Protein AF-A0A5K0V0N8-F1 (afdb_monomer_lite)

pLDDT: mean 83.04, std 11.03, range [49.28, 96.06]

Foldseek 3Di:
DVCVVPVVVDDPPDDDDDDDDDDPPPQEDEPVRPDPVCVPHDHHYDDDDDD

Organism: NCBI:txid210225

Sequence (51 aa):
VTRNVNPKYLHVDERVLVGFQGQFGFHKVTPRELLSPFLGTMVCVEGIVTK

Radius of gyration: 16.84 Å; chains: 1; bounding box: 32×24×37 Å

Secondary structure (DSSP, 8-state):
-HHHH-GGG--TTPPP-----S--TT-EE-TTT--GGGTTS--EE------

Structure (mmCIF, N/CA/C/O backbone):
data_AF-A0A5K0V0N8-F1
#
_entry.id   AF-A0A5K0V0N8-F1
#
loop_
_atom_site.group_PDB
_atom_site.id
_atom_site.type_symbol
_atom_site.label_atom_id
_atom_site.label_alt_id
_atom_site.label_comp_id
_atom_site.label_asym_id
_atom_site.label_entity_id
_atom_site.label_seq_id
_atom_site.pdbx_PDB_ins_code
_atom_site.Cartn_x
_atom_site.Cartn_y
_atom_site.Cartn_z
_atom_site.occupancy
_atom_site.B_iso_or_equiv
_atom_site.auth_seq_id
_atom_site.auth_comp_id
_atom_site.auth_asym_id
_atom_site.auth_atom_id
_atom_site.pdbx_PDB_model_num
ATOM 1 N N . VAL A 1 1 ? 14.097 -1.355 -20.163 1.00 49.28 1 VAL A N 1
ATOM 2 C CA . VAL A 1 1 ? 15.551 -1.210 -19.882 1.00 49.28 1 VAL A CA 1
ATOM 3 C C . VAL A 1 1 ? 16.252 -2.566 -19.740 1.00 49.28 1 VAL A C 1
ATOM 5 O O . VAL A 1 1 ? 17.319 -2.740 -20.301 1.00 49.28 1 VAL A O 1
ATOM 8 N N . THR A 1 2 ? 15.638 -3.570 -19.114 1.00 52.81 2 THR A N 1
ATOM 9 C CA . THR A 1 2 ? 16.121 -4.969 -18.998 1.00 52.81 2 THR A CA 1
ATOM 10 C C . THR A 1 2 ? 16.446 -5.670 -20.329 1.00 52.81 2 THR A C 1
ATOM 12 O O . THR A 1 2 ? 17.486 -6.313 -20.432 1.00 52.81 2 THR A O 1
ATOM 15 N N . ARG A 1 3 ? 15.648 -5.453 -21.388 1.00 57.03 3 ARG A N 1
ATOM 1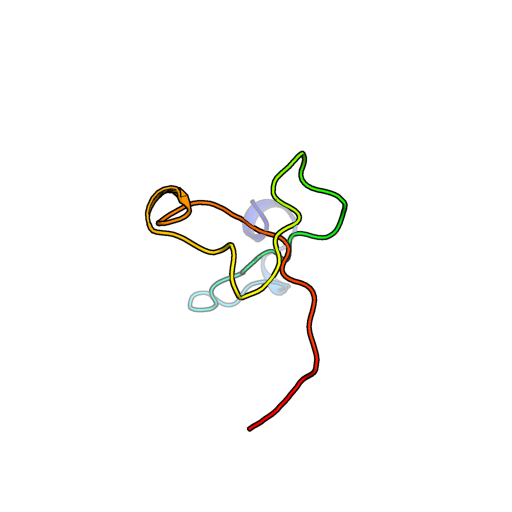6 C CA . ARG A 1 3 ? 15.965 -5.915 -22.760 1.00 57.03 3 ARG A CA 1
ATOM 17 C C . ARG A 1 3 ? 17.280 -5.355 -23.331 1.00 57.03 3 ARG A C 1
ATOM 19 O O . ARG A 1 3 ? 17.850 -5.979 -24.215 1.00 57.03 3 ARG A O 1
ATOM 26 N N . ASN A 1 4 ? 17.731 -4.192 -22.849 1.00 66.69 4 ASN A N 1
ATOM 27 C CA . ASN A 1 4 ? 18.942 -3.513 -23.328 1.00 66.69 4 ASN A CA 1
ATOM 28 C C . ASN A 1 4 ? 20.219 -4.060 -22.660 1.00 66.69 4 ASN A C 1
ATOM 30 O O . ASN A 1 4 ? 21.301 -3.943 -23.215 1.00 66.69 4 ASN A O 1
ATOM 34 N N . VAL A 1 5 ? 20.099 -4.670 -21.474 1.00 76.56 5 VAL A N 1
ATOM 35 C CA . VAL A 1 5 ? 21.249 -5.239 -20.752 1.00 76.56 5 VAL A CA 1
ATOM 36 C C . VAL A 1 5 ? 21.500 -6.678 -21.192 1.00 76.56 5 VAL A C 1
ATOM 38 O O . VAL A 1 5 ? 22.627 -7.016 -21.541 1.00 76.56 5 VAL A O 1
ATOM 41 N N . ASN A 1 6 ? 20.468 -7.532 -21.206 1.00 74.31 6 ASN A N 1
ATOM 42 C CA . ASN A 1 6 ? 20.586 -8.883 -21.754 1.00 74.31 6 ASN A CA 1
ATOM 43 C C . ASN A 1 6 ? 19.198 -9.471 -22.105 1.00 74.31 6 ASN A C 1
ATOM 45 O O . ASN A 1 6 ? 18.332 -9.574 -21.231 1.00 74.31 6 ASN A O 1
ATOM 49 N N . PRO A 1 7 ? 18.981 -9.898 -23.365 1.00 73.25 7 PRO A N 1
ATOM 50 C CA . PRO A 1 7 ? 17.687 -10.379 -23.851 1.00 73.25 7 PRO A CA 1
ATOM 51 C C . PRO A 1 7 ? 17.258 -11.747 -23.293 1.00 73.25 7 PRO A C 1
ATOM 53 O O . PRO A 1 7 ? 16.120 -12.144 -23.518 1.00 73.25 7 PRO A O 1
ATOM 56 N N . LYS A 1 8 ? 18.121 -12.473 -22.567 1.00 79.75 8 LYS A N 1
ATOM 57 C CA . LYS A 1 8 ? 17.785 -13.777 -21.962 1.00 79.75 8 LYS A CA 1
ATOM 58 C C . LYS A 1 8 ? 16.947 -13.675 -20.686 1.00 79.75 8 LYS A C 1
ATOM 60 O O . LYS A 1 8 ? 16.289 -14.641 -20.331 1.00 79.75 8 LYS A O 1
ATOM 65 N N . TYR A 1 9 ? 16.988 -12.538 -19.991 1.00 76.88 9 TYR A N 1
ATOM 66 C CA . TYR A 1 9 ? 16.319 -12.371 -18.692 1.00 76.88 9 TYR A CA 1
ATOM 67 C C . TYR A 1 9 ? 14.864 -11.911 -18.796 1.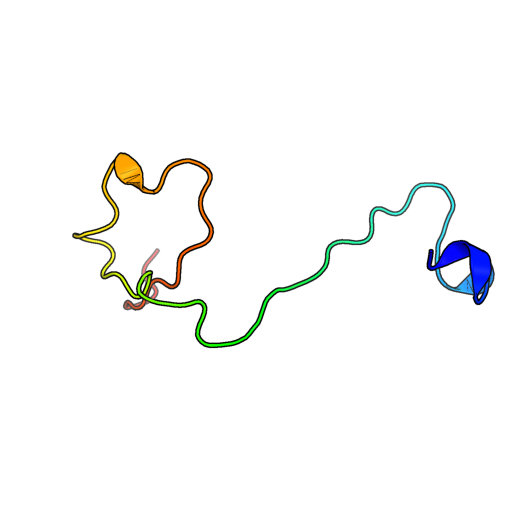00 76.88 9 TYR A C 1
ATOM 69 O O . TYR A 1 9 ? 14.244 -11.641 -17.773 1.00 76.88 9 TYR A O 1
ATOM 77 N N . LEU A 1 10 ? 14.336 -11.731 -20.008 1.00 79.25 10 LEU A N 1
ATOM 78 C CA . LEU A 1 10 ? 12.983 -11.225 -20.191 1.00 79.25 10 LEU A CA 1
ATOM 79 C C . LEU A 1 10 ? 12.353 -11.869 -21.417 1.00 79.25 10 LEU A C 1
ATOM 81 O O . LEU A 1 10 ? 12.700 -11.543 -22.557 1.00 79.25 10 LEU A O 1
ATOM 85 N N . HIS A 1 11 ? 11.430 -12.793 -21.168 1.00 79.00 11 HIS A N 1
ATOM 86 C CA . HIS A 1 11 ? 10.605 -13.368 -22.219 1.00 79.00 11 HIS A CA 1
ATOM 87 C C . HIS A 1 11 ? 9.649 -12.304 -22.774 1.00 79.00 11 HIS A C 1
ATOM 89 O O . HIS A 1 11 ? 9.265 -11.368 -22.079 1.00 79.00 11 HIS A O 1
ATOM 95 N N . VAL A 1 12 ? 9.295 -12.417 -24.058 1.00 69.81 12 VAL A N 1
ATOM 96 C CA . VAL A 1 12 ? 8.606 -11.353 -24.819 1.00 69.81 12 VAL A CA 1
ATOM 97 C C . VAL A 1 12 ? 7.254 -10.955 -24.212 1.00 69.81 12 VAL A C 1
ATOM 99 O O . VAL A 1 12 ? 6.873 -9.792 -24.328 1.00 69.81 12 VAL A O 1
ATOM 102 N N . ASP A 1 13 ? 6.600 -11.872 -23.498 1.00 77.00 13 ASP A N 1
ATOM 103 C CA . ASP A 1 13 ? 5.285 -11.663 -22.883 1.00 77.00 13 ASP A CA 1
ATOM 104 C C . ASP A 1 13 ? 5.323 -11.513 -21.353 1.00 77.00 13 ASP A C 1
ATOM 106 O O . ASP A 1 13 ? 4.280 -11.424 -20.702 1.00 77.00 13 ASP A O 1
ATOM 110 N N . GLU A 1 14 ? 6.511 -11.471 -20.745 1.00 81.75 14 GLU A N 1
ATOM 111 C CA . GLU A 1 14 ? 6.639 -11.424 -19.291 1.00 81.75 14 GLU A CA 1
ATOM 112 C C . GLU A 1 14 ? 6.663 -9.980 -18.769 1.00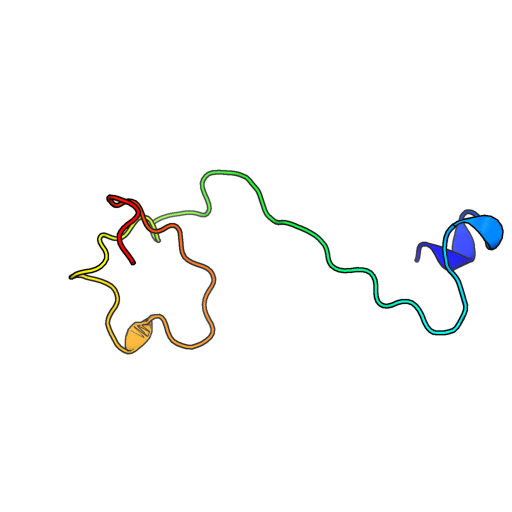 81.75 14 GLU A C 1
ATOM 114 O O . GLU A 1 14 ? 7.494 -9.151 -19.156 1.00 81.75 14 GLU A O 1
ATOM 119 N N . ARG A 1 15 ? 5.728 -9.659 -17.865 1.00 81.50 15 ARG A N 1
ATOM 120 C CA . ARG A 1 15 ? 5.667 -8.349 -17.207 1.00 81.50 15 ARG A CA 1
ATOM 121 C C . ARG A 1 15 ? 6.553 -8.351 -15.971 1.00 81.50 15 ARG A C 1
ATOM 123 O O . ARG A 1 15 ? 6.292 -9.078 -15.019 1.00 81.50 15 ARG A O 1
ATOM 130 N N . VAL A 1 16 ? 7.552 -7.474 -15.957 1.00 84.38 16 VAL A N 1
ATOM 131 C CA . VAL A 1 16 ? 8.388 -7.258 -14.772 1.00 84.38 16 VAL A CA 1
ATOM 132 C C . VAL A 1 16 ? 7.713 -6.250 -13.850 1.00 84.38 16 VAL A C 1
ATOM 134 O O . VAL A 1 16 ? 7.473 -5.106 -14.238 1.00 84.38 16 VAL A O 1
ATOM 137 N N . LEU A 1 17 ? 7.437 -6.677 -12.622 1.00 87.69 17 LEU A N 1
ATOM 138 C CA . LEU A 1 17 ? 6.996 -5.818 -11.529 1.00 87.69 17 LEU A CA 1
ATOM 139 C C . LEU A 1 17 ? 8.169 -5.598 -10.575 1.00 87.69 17 LEU A C 1
ATOM 141 O O . LEU A 1 17 ? 8.936 -6.520 -10.303 1.00 87.69 17 LEU A O 1
ATOM 145 N N . VAL A 1 18 ? 8.308 -4.377 -10.065 1.00 89.94 18 VAL A N 1
ATOM 146 C CA . VAL A 1 18 ? 9.331 -4.037 -9.073 1.00 89.94 18 VAL A CA 1
ATOM 147 C C . VAL A 1 18 ? 8.676 -3.860 -7.712 1.00 89.94 18 VAL A C 1
ATOM 149 O O . VAL A 1 18 ? 7.692 -3.135 -7.572 1.00 89.94 18 VAL A O 1
ATOM 152 N N . GLY A 1 19 ? 9.209 -4.559 -6.713 1.00 89.31 19 GLY A N 1
ATOM 153 C CA . GLY A 1 19 ? 8.817 -4.370 -5.324 1.00 89.31 19 GLY A CA 1
ATOM 154 C C . GLY A 1 19 ? 9.475 -3.118 -4.757 1.00 89.31 19 GLY A C 1
ATOM 155 O O . GLY A 1 19 ? 10.665 -2.887 -4.969 1.00 89.31 19 GLY A O 1
ATOM 156 N N . PHE A 1 20 ? 8.707 -2.326 -4.019 1.00 87.44 20 PHE A N 1
ATOM 157 C CA . PHE A 1 20 ? 9.220 -1.192 -3.262 1.00 87.44 20 PHE A CA 1
ATOM 158 C C . PHE A 1 20 ? 9.377 -1.616 -1.800 1.00 87.44 20 PHE A C 1
ATOM 160 O O . PHE A 1 20 ? 8.424 -2.094 -1.189 1.00 87.44 20 PHE A O 1
ATOM 167 N N . GLN A 1 21 ? 10.578 -1.454 -1.240 1.00 85.62 21 GLN A N 1
ATOM 168 C CA . GLN A 1 21 ? 10.878 -1.755 0.161 1.00 85.62 21 GLN A CA 1
ATOM 169 C C . GLN A 1 21 ? 11.574 -0.562 0.823 1.00 85.62 21 GLN A C 1
ATOM 171 O O . GLN A 1 21 ? 12.453 0.054 0.224 1.00 85.62 21 GLN A O 1
ATOM 176 N N . GLY A 1 22 ? 11.188 -0.249 2.060 1.00 83.12 22 GLY A N 1
ATOM 177 C CA . GLY A 1 22 ? 11.743 0.858 2.836 1.00 83.12 22 GLY A CA 1
ATOM 178 C C . GLY A 1 22 ? 10.664 1.685 3.529 1.00 83.12 22 GLY A C 1
ATOM 179 O O . GLY A 1 22 ? 9.473 1.387 3.445 1.00 83.12 22 GLY A O 1
ATOM 180 N N . GLN A 1 23 ? 11.090 2.733 4.235 1.00 75.00 23 GLN A N 1
ATOM 181 C CA . GLN A 1 23 ? 10.180 3.680 4.872 1.00 75.00 23 GLN A CA 1
ATOM 182 C C . GLN A 1 23 ? 9.820 4.794 3.878 1.00 75.00 23 GLN A C 1
ATOM 184 O O . GLN A 1 23 ? 10.567 5.754 3.702 1.00 75.00 23 GLN A O 1
ATOM 189 N N . PHE A 1 24 ? 8.675 4.660 3.205 1.00 73.00 24 PHE A N 1
ATOM 190 C CA . PHE A 1 24 ? 8.208 5.612 2.187 1.00 73.00 24 PHE A CA 1
ATOM 191 C C . PHE A 1 24 ? 7.409 6.773 2.800 1.00 73.00 24 PHE A C 1
ATOM 193 O O . PHE A 1 24 ? 6.211 6.934 2.568 1.00 73.00 24 PHE A O 1
ATOM 200 N N . GLY A 1 25 ? 8.088 7.597 3.600 1.00 70.38 25 GLY A N 1
ATOM 201 C CA . GLY A 1 25 ? 7.525 8.827 4.162 1.00 70.38 25 GLY A CA 1
ATOM 202 C C . GLY A 1 25 ? 6.491 8.607 5.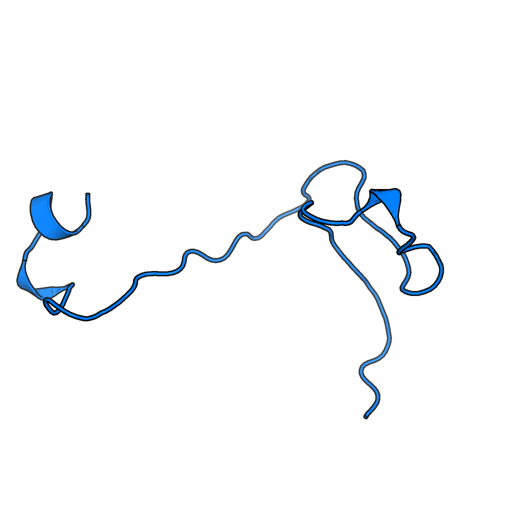274 1.00 70.38 25 GLY A C 1
ATOM 203 O O . GLY A 1 25 ? 6.567 7.647 6.039 1.00 70.38 25 GLY A O 1
ATOM 204 N N . PHE A 1 26 ? 5.533 9.534 5.374 1.00 66.00 26 PHE A N 1
ATOM 205 C CA . PHE A 1 26 ? 4.523 9.597 6.443 1.00 66.00 26 PHE A CA 1
ATOM 206 C C . PHE A 1 26 ? 3.337 8.636 6.252 1.00 66.00 26 PHE A C 1
ATOM 208 O O . PHE A 1 26 ? 2.386 8.671 7.025 1.00 66.00 26 PHE A O 1
ATOM 215 N N . HIS A 1 27 ? 3.370 7.759 5.248 1.00 73.00 27 HIS A N 1
ATOM 216 C CA . HIS A 1 27 ? 2.271 6.841 4.931 1.00 73.00 27 HIS A CA 1
ATOM 217 C C . HIS A 1 27 ? 2.321 5.533 5.725 1.00 73.00 27 HIS A C 1
ATOM 219 O O . HIS A 1 27 ? 1.908 4.485 5.229 1.00 73.00 27 HIS A O 1
ATOM 225 N N . LYS A 1 28 ? 2.846 5.589 6.951 1.00 86.19 28 LYS A N 1
ATOM 226 C CA . LYS A 1 28 ? 2.725 4.500 7.912 1.00 86.19 28 LYS A CA 1
ATOM 227 C C . LYS A 1 28 ? 1.369 4.641 8.593 1.00 86.19 28 LYS A C 1
ATOM 229 O O . LYS A 1 28 ? 1.184 5.555 9.388 1.00 86.19 28 LYS A O 1
ATOM 234 N N . VAL A 1 29 ? 0.429 3.776 8.236 1.00 89.44 29 VAL A N 1
ATOM 235 C CA . VAL A 1 29 ? -0.969 3.882 8.668 1.00 89.44 29 VAL A CA 1
ATOM 236 C C . VAL A 1 29 ? -1.443 2.577 9.287 1.00 89.44 29 VAL A C 1
ATOM 238 O O . VAL A 1 29 ? -1.017 1.487 8.899 1.00 89.44 29 VAL A O 1
ATOM 241 N N . THR A 1 30 ? -2.351 2.669 10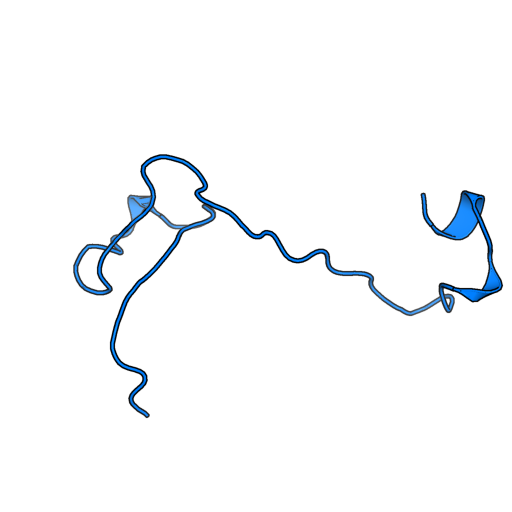.250 1.00 92.31 30 THR A N 1
ATOM 242 C CA . THR A 1 30 ? -3.091 1.492 10.713 1.00 92.31 30 THR A CA 1
ATOM 243 C C . THR A 1 30 ? -4.217 1.155 9.727 1.00 92.31 30 THR A C 1
ATOM 245 O O . THR A 1 30 ? -4.706 2.047 9.027 1.00 92.31 30 THR A O 1
ATOM 248 N N . PRO A 1 31 ? -4.714 -0.097 9.684 1.00 92.44 31 PRO A N 1
ATOM 249 C CA . PRO A 1 31 ? -5.863 -0.461 8.851 1.00 92.44 31 PRO A CA 1
ATOM 250 C C . PRO A 1 31 ? -7.097 0.429 9.080 1.00 92.44 31 PRO A C 1
ATOM 252 O O . PRO A 1 31 ? -7.907 0.604 8.177 1.00 92.44 31 PRO A O 1
ATOM 255 N N . ARG A 1 32 ? -7.228 1.018 10.278 1.00 93.69 32 ARG A N 1
ATOM 256 C CA . ARG A 1 32 ? -8.315 1.935 10.648 1.00 93.69 32 ARG A CA 1
ATOM 257 C C . ARG A 1 32 ? -8.167 3.333 10.035 1.00 93.69 32 ARG A C 1
ATOM 259 O O . ARG A 1 32 ? -9.169 4.006 9.821 1.00 93.69 32 ARG A O 1
ATOM 266 N N . GLU A 1 33 ? -6.940 3.774 9.782 1.00 91.75 33 GLU A N 1
ATOM 267 C CA . GLU A 1 33 ? -6.616 5.106 9.249 1.00 91.75 33 GLU A CA 1
ATOM 268 C C . GLU A 1 33 ? -6.502 5.121 7.721 1.00 91.75 33 GLU A C 1
ATOM 270 O O . GLU A 1 33 ? -6.362 6.191 7.128 1.00 91.75 33 GLU A O 1
ATOM 275 N N . LEU A 1 34 ? -6.583 3.957 7.068 1.00 92.19 34 LEU A N 1
ATOM 276 C CA . LEU A 1 34 ? -6.575 3.842 5.614 1.00 92.19 34 LEU A CA 1
ATOM 277 C C . LEU A 1 34 ? -7.910 4.333 5.023 1.00 92.19 34 LEU A C 1
ATOM 279 O O . LEU A 1 34 ? -8.806 3.560 4.691 1.00 92.19 34 LEU A O 1
ATOM 283 N N . LEU A 1 35 ? -8.042 5.654 4.937 1.00 92.44 35 LEU A N 1
ATOM 284 C CA . LEU A 1 35 ? -9.211 6.364 4.423 1.00 92.44 35 LEU A CA 1
ATOM 285 C C . LEU A 1 35 ? -9.091 6.663 2.915 1.00 92.44 35 LEU A C 1
ATOM 287 O O . LEU A 1 35 ? -8.061 6.422 2.282 1.00 92.44 35 LEU A O 1
ATOM 291 N N . SER A 1 36 ? -10.142 7.255 2.339 1.00 94.75 36 SER A N 1
ATOM 292 C CA . SER A 1 36 ? -10.212 7.628 0.917 1.00 94.75 36 SER A CA 1
ATOM 293 C C . SER A 1 36 ? -9.062 8.496 0.364 1.00 94.75 36 SER A C 1
ATOM 295 O O . SER A 1 36 ? -8.782 8.357 -0.828 1.00 94.75 36 SER A O 1
ATOM 297 N N . PRO A 1 37 ? -8.340 9.334 1.140 1.00 91.31 37 PRO A N 1
ATOM 298 C CA . PRO A 1 37 ? -7.201 10.092 0.613 1.00 91.31 37 PRO A CA 1
ATOM 299 C C . PRO A 1 37 ? -6.023 9.230 0.134 1.00 91.31 37 PRO A C 1
ATOM 301 O O . PRO A 1 37 ? -5.165 9.733 -0.585 1.00 91.31 37 PRO A O 1
ATOM 304 N N . PHE A 1 38 ? -5.962 7.950 0.517 1.00 90.44 38 PHE A N 1
ATOM 305 C CA . PHE A 1 38 ? -4.888 7.036 0.115 1.00 90.44 38 PHE A CA 1
ATOM 306 C C . PHE A 1 38 ? -5.188 6.249 -1.173 1.00 90.44 38 PHE A C 1
ATOM 308 O O . PHE A 1 38 ? -4.416 5.379 -1.574 1.00 90.44 38 PHE A O 1
ATOM 315 N N . LEU A 1 39 ? -6.302 6.535 -1.853 1.00 93.12 39 LEU A N 1
ATOM 316 C CA . LEU A 1 39 ? -6.598 5.916 -3.144 1.00 93.12 39 LEU A CA 1
ATOM 317 C C . LEU A 1 39 ? -5.552 6.332 -4.190 1.00 93.12 39 LEU A C 1
ATOM 319 O O . LEU A 1 39 ? -5.344 7.514 -4.446 1.00 93.12 39 LEU A O 1
ATOM 323 N N . GLY A 1 40 ? -4.903 5.344 -4.811 1.00 92.06 40 GLY A N 1
ATOM 324 C CA . GLY A 1 40 ? -3.870 5.573 -5.826 1.00 92.06 40 GLY A CA 1
ATOM 325 C C . GLY A 1 40 ? -2.493 5.948 -5.269 1.00 92.06 40 GLY A C 1
ATOM 326 O O . GLY A 1 40 ? -1.596 6.253 -6.053 1.00 92.06 40 GLY A O 1
ATOM 327 N N . THR A 1 41 ? -2.299 5.908 -3.947 1.00 89.81 41 THR A N 1
ATOM 328 C CA . THR A 1 41 ? -0.997 6.152 -3.314 1.00 89.81 41 THR A CA 1
ATOM 329 C C . THR A 1 41 ? -0.383 4.860 -2.773 1.00 89.81 41 THR A C 1
ATOM 331 O O . THR A 1 41 ? -1.065 3.862 -2.538 1.00 89.81 41 THR A O 1
ATOM 334 N N . MET A 1 42 ? 0.941 4.858 -2.606 1.00 88.88 42 MET A N 1
ATOM 335 C CA . MET A 1 42 ? 1.663 3.765 -1.958 1.00 88.88 42 MET A CA 1
ATOM 336 C C . MET A 1 42 ? 1.695 4.006 -0.448 1.00 88.88 42 MET A C 1
ATOM 338 O O . MET A 1 42 ? 2.126 5.069 -0.002 1.00 88.88 42 MET A O 1
ATOM 342 N N . VAL A 1 43 ? 1.262 3.013 0.329 1.00 89.81 43 VAL A N 1
ATOM 343 C CA . VAL A 1 43 ? 1.163 3.095 1.792 1.00 89.81 43 VAL A CA 1
ATOM 344 C C . VAL A 1 43 ? 1.836 1.901 2.464 1.00 89.81 43 VAL A C 1
ATOM 346 O O . VAL A 1 43 ? 1.952 0.826 1.877 1.00 89.81 43 VAL A O 1
ATOM 349 N N . CYS A 1 44 ? 2.258 2.087 3.712 1.00 90.62 44 CYS A N 1
ATOM 350 C CA . CYS A 1 44 ? 2.767 1.030 4.577 1.00 90.62 44 CYS A CA 1
ATOM 351 C C . CYS A 1 44 ? 1.740 0.769 5.684 1.00 90.62 44 CYS A C 1
ATOM 353 O O . CYS A 1 44 ? 1.497 1.639 6.521 1.00 90.62 44 CYS A O 1
ATOM 355 N N . VAL A 1 45 ? 1.122 -0.415 5.667 1.00 90.69 45 VAL A N 1
ATOM 356 C CA . VAL A 1 45 ? 0.100 -0.812 6.645 1.00 90.69 45 VAL A CA 1
ATOM 357 C C . VAL A 1 45 ? 0.669 -1.871 7.577 1.00 90.69 45 VAL A C 1
ATOM 359 O O . VAL A 1 45 ? 1.211 -2.875 7.118 1.00 90.69 45 VAL A O 1
ATOM 362 N N . GLU A 1 46 ? 0.507 -1.670 8.881 1.00 91.19 46 GLU A N 1
ATOM 363 C CA . GLU A 1 46 ? 0.912 -2.639 9.901 1.00 91.19 46 GLU A CA 1
ATOM 364 C C . GLU A 1 46 ? -0.310 -3.187 10.639 1.00 91.19 46 GLU A C 1
ATOM 366 O O . GLU A 1 46 ? -1.190 -2.437 11.062 1.00 91.19 46 GLU A O 1
ATOM 371 N N . GLY A 1 47 ? -0.374 -4.507 10.808 1.00 91.19 47 GLY A N 1
ATOM 372 C CA . GLY A 1 47 ? -1.495 -5.162 11.469 1.00 91.19 47 GLY A CA 1
ATOM 373 C C . GLY A 1 47 ? -1.312 -6.670 11.594 1.00 91.19 47 GLY A C 1
ATOM 374 O O . GLY A 1 47 ? -0.334 -7.242 11.114 1.00 91.19 47 GLY A O 1
ATOM 375 N N . ILE A 1 48 ? -2.269 -7.311 12.260 1.00 96.06 48 ILE A N 1
ATOM 376 C CA . ILE A 1 48 ? -2.305 -8.767 12.410 1.00 96.06 48 ILE A CA 1
ATOM 377 C C . ILE A 1 48 ? -2.883 -9.369 11.131 1.00 96.06 48 ILE A C 1
ATOM 379 O O . ILE A 1 48 ? -3.926 -8.929 10.653 1.00 96.06 48 ILE A O 1
ATOM 383 N N . VAL A 1 49 ? -2.227 -10.398 10.598 1.00 94.44 49 VAL A N 1
ATOM 384 C CA . VAL A 1 49 ? -2.760 -11.160 9.468 1.00 94.44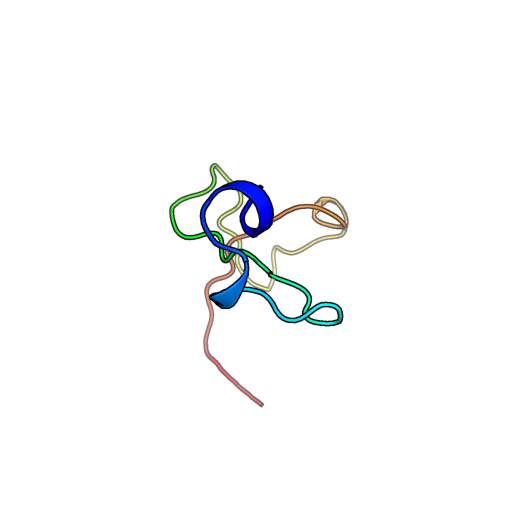 49 VAL A CA 1
ATOM 385 C C . VAL A 1 49 ? -3.902 -12.042 9.968 1.00 94.44 49 VAL A C 1
ATOM 387 O O . VAL A 1 49 ? -3.683 -13.002 10.705 1.00 94.44 49 VAL A O 1
ATOM 390 N N . THR A 1 50 ? -5.123 -11.719 9.558 1.00 94.38 50 THR A N 1
ATOM 391 C CA . THR A 1 50 ? -6.323 -12.530 9.789 1.00 94.38 50 THR A CA 1
ATOM 392 C C . THR A 1 50 ? -6.970 -12.868 8.446 1.00 94.38 50 THR A C 1
ATOM 394 O O . THR A 1 50 ? -6.753 -12.151 7.470 1.00 94.38 50 THR A O 1
ATOM 397 N N . LYS A 1 51 ? -7.709 -13.982 8.378 1.00 86.06 51 LYS A N 1
ATOM 398 C CA . LYS A 1 51 ? -8.476 -14.358 7.178 1.00 86.06 51 LYS A CA 1
ATOM 399 C C . LYS A 1 51 ? -9.679 -13.450 6.967 1.00 86.06 51 LYS A C 1
ATOM 401 O O . LYS A 1 51 ? -10.260 -13.032 7.992 1.00 86.06 51 LYS A O 1
#